Protein AF-A0A7V5L2R9-F1 (afdb_monomer_lite)

Sequence (110 aa):
IFLIGNLASGKTTLTAQIAKSKGVDGEVTSPTFSLQQCYDKDLYHYDLYRIQNHEFMELGLFEEFDKDGWHMVEWGSDELKKFLLDAGYNVFSVTITPFENQRKYEIEKN

Secondary structure (DSSP, 8-state):
-EEE--TTSSHHHHHHHHHHHTT--S-----TTTSEEEETTTEEEEE-TT--TTTTTTTTHHHHHTSSSEEEEES--HHHHHHHHHTT---EEEEEEEETTEEEEEEEE-

pLDDT: mean 89.94, std 8.71, range [64.62, 98.31]

Foldseek 3Di:
DEEADDVPLCLQVVLQVVLVVVPQPDDGDQVPPPQWDDGPQAEIEGECVPPDPVCCVVPCVVVVLPRHHHYRYYPDDPVVQVVCVVVPHFDKYWYWDDDPVDIDTDIDGD

Radius of gyration: 13.51 Å; chains: 1; bounding box: 33×32×33 Å

Structure (mmCIF, N/CA/C/O backbone):
data_AF-A0A7V5L2R9-F1
#
_entry.id   AF-A0A7V5L2R9-F1
#
loop_
_atom_site.group_PDB
_atom_site.id
_atom_site.type_symbol
_atom_site.label_atom_id
_atom_site.label_alt_id
_atom_site.label_comp_id
_atom_site.label_asym_id
_atom_site.label_entity_id
_atom_site.label_seq_id
_atom_site.pdbx_PDB_ins_code
_atom_site.Cartn_x
_atom_site.Cartn_y
_atom_site.Cartn_z
_atom_site.occupancy
_atom_site.B_iso_or_equiv
_atom_site.auth_seq_id
_atom_site.auth_comp_id
_atom_site.auth_asym_id
_atom_site.auth_atom_id
_atom_site.pdbx_PDB_model_num
ATOM 1 N N . ILE A 1 1 ? -1.794 0.340 -6.522 1.00 97.75 1 ILE A N 1
ATOM 2 C CA . ILE A 1 1 ? -2.055 1.559 -5.719 1.00 97.75 1 ILE A CA 1
ATOM 3 C C . ILE A 1 1 ? -0.903 1.748 -4.750 1.00 97.75 1 ILE A C 1
ATOM 5 O O . ILE A 1 1 ? -0.735 0.929 -3.857 1.00 97.75 1 ILE A O 1
ATOM 9 N N . PHE A 1 2 ? -0.110 2.797 -4.929 1.00 97.69 2 PHE A N 1
ATOM 10 C CA . PHE A 1 2 ? 0.999 3.143 -4.046 1.00 97.69 2 PHE A CA 1
ATOM 11 C C . PHE A 1 2 ? 0.494 4.023 -2.905 1.00 97.69 2 PHE A C 1
ATOM 13 O O . PHE A 1 2 ? -0.092 5.078 -3.140 1.00 97.69 2 PHE A O 1
ATOM 20 N N . LEU A 1 3 ? 0.714 3.587 -1.670 1.00 97.69 3 LEU A N 1
ATOM 21 C CA . LEU A 1 3 ? 0.384 4.328 -0.460 1.00 97.69 3 LEU A CA 1
ATOM 22 C C . LEU A 1 3 ? 1.620 5.098 0.000 1.00 97.69 3 LEU A C 1
ATOM 24 O O . LEU A 1 3 ? 2.597 4.513 0.472 1.00 97.69 3 LEU A O 1
ATOM 28 N N . ILE A 1 4 ? 1.568 6.420 -0.132 1.00 96.62 4 ILE A N 1
ATOM 29 C CA . ILE A 1 4 ? 2.684 7.322 0.142 1.00 96.62 4 ILE A CA 1
ATOM 30 C C . ILE A 1 4 ? 2.398 8.068 1.440 1.00 96.62 4 ILE A C 1
ATOM 32 O O . ILE A 1 4 ? 1.339 8.658 1.624 1.00 96.62 4 ILE A O 1
ATOM 36 N N . GLY A 1 5 ? 3.350 8.050 2.364 1.00 95.44 5 GLY A N 1
ATOM 37 C CA . GLY A 1 5 ? 3.234 8.775 3.622 1.00 95.44 5 GLY A CA 1
ATOM 38 C C . GLY A 1 5 ? 4.232 8.273 4.651 1.00 95.44 5 GLY A C 1
ATOM 39 O O . GLY A 1 5 ? 4.703 7.135 4.581 1.00 95.44 5 GLY A O 1
ATOM 40 N N . ASN A 1 6 ? 4.517 9.110 5.646 1.00 93.50 6 ASN A N 1
ATOM 41 C CA . ASN A 1 6 ? 5.482 8.808 6.705 1.00 93.50 6 ASN A CA 1
ATOM 42 C C . ASN A 1 6 ? 5.088 7.572 7.534 1.00 93.50 6 ASN A C 1
ATOM 44 O O . ASN A 1 6 ? 3.973 7.040 7.429 1.00 93.50 6 ASN A O 1
ATOM 48 N N . LEU A 1 7 ? 5.995 7.107 8.396 1.00 91.75 7 LEU A N 1
ATOM 49 C CA . LEU A 1 7 ? 5.657 6.114 9.417 1.00 91.75 7 LEU A CA 1
ATOM 50 C C . LEU A 1 7 ? 4.455 6.607 10.246 1.00 91.75 7 LEU A C 1
ATOM 52 O O . LEU A 1 7 ? 4.349 7.796 10.538 1.00 91.75 7 LEU A O 1
ATOM 56 N N . ALA A 1 8 ? 3.528 5.703 10.578 1.00 90.06 8 ALA A N 1
ATOM 57 C CA . ALA A 1 8 ? 2.282 6.017 11.292 1.00 90.06 8 ALA A CA 1
ATOM 58 C C . ALA A 1 8 ? 1.341 7.035 10.595 1.00 90.06 8 ALA A C 1
ATOM 60 O O . ALA A 1 8 ? 0.432 7.588 11.218 1.00 90.06 8 ALA A O 1
ATOM 61 N N . SER A 1 9 ? 1.496 7.257 9.283 1.00 94.31 9 SER A N 1
ATOM 62 C CA . SER A 1 9 ? 0.559 8.079 8.494 1.00 94.31 9 SER A CA 1
ATOM 63 C C . SER A 1 9 ? -0.842 7.472 8.384 1.00 94.31 9 SER A C 1
ATOM 65 O O . SER A 1 9 ? -1.805 8.225 8.265 1.00 94.31 9 SER A O 1
ATOM 67 N N . GLY A 1 10 ? -0.966 6.144 8.494 1.00 94.69 10 GLY A N 1
ATOM 68 C CA . GLY A 1 10 ? -2.238 5.421 8.374 1.00 94.69 10 GLY A CA 1
ATOM 69 C C . GLY A 1 10 ? -2.381 4.595 7.093 1.00 94.69 10 GLY A C 1
ATOM 70 O O . GLY A 1 10 ? -3.495 4.213 6.757 1.00 94.69 10 GLY A O 1
ATOM 71 N N . LYS A 1 11 ? -1.282 4.297 6.386 1.00 96.00 11 LYS A N 1
ATOM 72 C CA . LYS A 1 11 ? -1.273 3.455 5.174 1.00 96.00 11 LYS A CA 1
ATOM 73 C C . LYS A 1 11 ? -1.973 2.104 5.386 1.00 96.00 11 LYS A C 1
ATOM 75 O O . LYS A 1 11 ? -2.997 1.848 4.764 1.00 96.00 11 LYS A O 1
ATOM 80 N N . THR A 1 12 ? -1.510 1.311 6.351 1.00 94.69 12 THR A N 1
ATOM 81 C CA . THR A 1 12 ? -2.141 0.030 6.712 1.00 94.69 12 THR A CA 1
ATOM 82 C C . THR A 1 12 ? -3.591 0.201 7.167 1.00 94.69 12 THR A C 1
ATOM 84 O O . THR A 1 12 ? -4.449 -0.606 6.824 1.00 94.69 12 THR A O 1
ATOM 87 N N . THR A 1 13 ? -3.903 1.279 7.896 1.00 95.38 13 THR A N 1
ATOM 88 C CA . THR A 1 13 ? -5.279 1.584 8.317 1.00 95.38 13 THR A CA 1
ATOM 89 C C . THR A 1 13 ? -6.198 1.810 7.118 1.00 95.38 13 THR A C 1
ATOM 91 O O . THR A 1 13 ? -7.326 1.322 7.119 1.00 95.38 13 THR A O 1
ATOM 94 N N . LEU A 1 14 ? -5.725 2.511 6.084 1.00 96.25 14 LEU A N 1
ATOM 95 C CA . LEU A 1 14 ? -6.472 2.695 4.845 1.00 96.25 14 LEU A CA 1
ATOM 96 C C . LEU A 1 14 ? -6.691 1.355 4.132 1.00 96.25 14 LEU A C 1
ATOM 98 O O . LEU A 1 14 ? -7.825 1.057 3.761 1.00 96.25 14 LEU A O 1
ATOM 102 N N . THR A 1 15 ? -5.651 0.522 4.009 1.00 96.31 15 THR A N 1
ATOM 103 C CA . THR A 1 15 ? -5.775 -0.831 3.439 1.00 96.31 15 THR A CA 1
ATOM 104 C C . THR A 1 15 ? -6.816 -1.664 4.185 1.00 96.31 15 THR A C 1
ATOM 106 O O . THR A 1 15 ? -7.674 -2.275 3.554 1.00 96.31 15 THR A O 1
ATOM 109 N N . ALA A 1 16 ? -6.817 -1.624 5.520 1.00 95.38 16 ALA A N 1
ATOM 110 C CA . ALA A 1 16 ? -7.791 -2.336 6.345 1.00 95.38 16 ALA A CA 1
ATOM 111 C C . ALA A 1 16 ? -9.235 -1.872 6.098 1.00 95.38 16 ALA A C 1
ATOM 113 O O . ALA A 1 16 ? -10.143 -2.696 6.007 1.00 95.38 16 ALA A O 1
ATOM 114 N N . GLN A 1 17 ? -9.468 -0.562 5.951 1.00 95.44 17 GLN A N 1
ATOM 115 C CA . GLN A 1 17 ? -10.808 -0.052 5.638 1.00 95.44 17 GLN A CA 1
ATOM 116 C C . GLN A 1 17 ? -11.262 -0.427 4.221 1.00 95.44 17 GLN A C 1
ATOM 118 O O . GLN A 1 17 ? -12.442 -0.716 4.026 1.00 95.44 17 GLN A O 1
ATOM 123 N N . ILE A 1 18 ? -10.344 -0.473 3.250 1.00 94.69 18 ILE A N 1
ATOM 124 C CA . ILE A 1 18 ? -10.632 -0.948 1.886 1.00 94.69 18 ILE A CA 1
ATOM 125 C C . ILE A 1 18 ? -10.955 -2.448 1.891 1.00 94.69 18 ILE A C 1
ATOM 127 O O . ILE A 1 18 ? -11.922 -2.869 1.266 1.00 94.69 18 ILE A O 1
ATOM 131 N N . ALA A 1 19 ? -10.200 -3.261 2.630 1.00 94.69 19 ALA A N 1
ATOM 132 C CA . ALA A 1 19 ? -10.493 -4.685 2.782 1.00 94.69 19 ALA A CA 1
ATOM 133 C C . ALA A 1 19 ? -11.881 -4.911 3.386 1.00 94.69 19 ALA A C 1
ATOM 135 O O . ALA A 1 19 ? -12.692 -5.668 2.852 1.00 94.69 19 ALA A O 1
ATOM 136 N N . LYS A 1 20 ? -12.191 -4.180 4.461 1.00 93.94 20 LYS A N 1
ATOM 137 C CA . LYS A 1 20 ? -13.492 -4.249 5.121 1.00 93.94 20 LYS A CA 1
ATOM 138 C C . LYS A 1 20 ? -14.635 -3.849 4.186 1.00 93.94 20 LYS A C 1
ATOM 140 O O . LYS A 1 20 ? -15.675 -4.499 4.194 1.00 93.94 20 LYS A O 1
ATOM 145 N N . SER A 1 21 ? -14.465 -2.807 3.366 1.00 93.44 21 SER A N 1
ATOM 146 C CA . SER A 1 21 ? -15.503 -2.399 2.405 1.00 93.44 21 SER A CA 1
ATOM 147 C C . SER A 1 21 ? -15.715 -3.417 1.280 1.00 93.44 21 SER A C 1
ATOM 149 O O . SER A 1 21 ? -16.799 -3.457 0.700 1.00 93.44 21 SER A O 1
ATOM 151 N N . LYS A 1 22 ? -14.720 -4.273 1.015 1.00 91.69 22 LYS A N 1
ATOM 152 C CA . LYS A 1 22 ? -14.798 -5.416 0.092 1.00 91.69 22 LYS A CA 1
ATOM 153 C C . LYS A 1 22 ? -15.336 -6.701 0.744 1.00 91.69 22 LYS A C 1
ATOM 155 O O . LYS A 1 22 ? -15.491 -7.693 0.045 1.00 91.69 22 LYS A O 1
ATOM 160 N N . GLY A 1 23 ? -15.670 -6.681 2.039 1.00 92.06 23 GLY A N 1
ATOM 161 C CA . GLY A 1 23 ? -16.249 -7.829 2.749 1.00 92.06 23 GLY A CA 1
ATOM 162 C C . GLY A 1 23 ? -15.230 -8.799 3.354 1.00 92.06 23 GLY A C 1
ATOM 163 O O . GLY A 1 23 ? -15.583 -9.932 3.660 1.00 92.06 23 GLY A O 1
ATOM 164 N N . VAL A 1 24 ? -13.974 -8.380 3.536 1.00 91.69 24 VAL A N 1
ATOM 165 C CA . VAL A 1 24 ? -12.975 -9.179 4.259 1.00 91.69 24 VAL A CA 1
ATOM 166 C C . VAL A 1 24 ? -13.310 -9.184 5.757 1.00 91.69 24 VAL A C 1
ATOM 168 O O . VAL A 1 24 ? -13.242 -8.143 6.410 1.00 91.69 24 VAL A O 1
ATOM 171 N N . ASP A 1 25 ? -13.625 -10.361 6.307 1.00 80.56 25 ASP A N 1
ATOM 172 C CA . ASP A 1 25 ? -14.031 -10.554 7.715 1.00 80.56 25 ASP A CA 1
ATOM 173 C C . ASP A 1 25 ? -12.850 -10.753 8.700 1.00 80.56 25 ASP A C 1
ATOM 175 O O . ASP A 1 25 ? -13.049 -11.037 9.882 1.00 80.56 25 ASP A O 1
ATOM 179 N N . GLY A 1 26 ? -11.607 -10.601 8.231 1.00 82.25 26 GLY A N 1
ATOM 180 C CA . GLY A 1 26 ? -10.379 -10.812 9.007 1.00 82.25 26 GLY A CA 1
ATOM 181 C C . GLY A 1 26 ? -9.645 -9.532 9.416 1.00 82.25 26 GLY A C 1
ATOM 182 O O . GLY A 1 26 ? -9.904 -8.439 8.912 1.00 82.25 26 GLY A O 1
ATOM 183 N N . GLU A 1 27 ? -8.681 -9.680 10.328 1.00 87.00 27 GLU A N 1
ATOM 184 C CA . GLU A 1 27 ? -7.772 -8.592 10.689 1.00 87.00 27 GLU A CA 1
ATOM 185 C C . GLU A 1 27 ? -6.774 -8.325 9.554 1.00 87.00 27 GLU A C 1
ATOM 187 O O . GLU A 1 27 ? -6.105 -9.234 9.061 1.00 87.00 27 GLU A O 1
ATOM 192 N N . VAL A 1 28 ? -6.658 -7.057 9.164 1.00 89.25 28 VAL A N 1
ATOM 193 C CA . VAL A 1 28 ? -5.672 -6.581 8.191 1.00 89.25 28 VAL A CA 1
ATOM 194 C C . VAL A 1 28 ? -4.543 -5.904 8.947 1.00 89.25 28 VAL A C 1
ATOM 196 O O . VAL A 1 28 ? -4.743 -4.877 9.598 1.00 89.25 28 VAL A O 1
ATOM 199 N N . THR A 1 29 ? -3.354 -6.485 8.853 1.00 88.62 29 THR A N 1
ATOM 200 C CA . THR A 1 29 ? -2.136 -6.004 9.514 1.00 88.62 29 THR A CA 1
ATOM 201 C C . THR A 1 29 ? -1.027 -5.845 8.484 1.00 88.62 29 THR A C 1
ATOM 203 O O . THR A 1 29 ? -1.044 -6.500 7.449 1.00 88.62 29 THR A O 1
ATOM 206 N N . SER A 1 30 ? -0.053 -4.963 8.732 1.00 82.06 30 SER A N 1
ATOM 207 C CA . SER A 1 30 ? 1.050 -4.798 7.777 1.00 82.06 30 SER A CA 1
ATOM 208 C C . SER A 1 30 ? 1.811 -6.126 7.624 1.00 82.06 30 SER A C 1
ATOM 210 O O . SER A 1 30 ? 2.241 -6.698 8.634 1.00 82.06 30 SER A O 1
ATOM 212 N N . PRO A 1 31 ? 2.052 -6.599 6.387 1.00 80.50 31 PRO A N 1
ATOM 213 C CA . PRO A 1 31 ? 2.838 -7.797 6.115 1.00 80.50 31 PRO A CA 1
ATOM 214 C C . PRO A 1 31 ? 4.349 -7.544 6.265 1.00 80.50 31 PRO A C 1
ATOM 216 O O . PRO A 1 31 ? 5.148 -8.026 5.466 1.00 80.50 31 PRO A O 1
ATOM 219 N N . THR A 1 32 ? 4.778 -6.822 7.307 1.00 71.94 32 THR A N 1
ATOM 220 C CA . THR A 1 32 ? 6.172 -6.371 7.497 1.00 71.94 32 THR A CA 1
ATOM 221 C C . THR A 1 32 ? 7.202 -7.515 7.459 1.00 71.94 32 THR A C 1
ATOM 223 O O . THR A 1 32 ? 8.385 -7.288 7.199 1.00 71.94 32 THR A O 1
ATOM 226 N N . PHE A 1 33 ? 6.779 -8.747 7.762 1.00 71.69 33 PHE A N 1
ATOM 227 C CA . PHE A 1 33 ? 7.629 -9.942 7.769 1.00 71.69 33 PHE A CA 1
ATOM 228 C C . PHE A 1 33 ? 7.383 -10.900 6.599 1.00 71.69 33 PHE A C 1
ATOM 230 O O . PHE A 1 33 ? 8.239 -11.740 6.343 1.00 71.69 33 PHE A O 1
ATOM 237 N N . SER A 1 34 ? 6.245 -10.800 5.906 1.00 70.25 34 SER A N 1
ATOM 238 C CA . SER A 1 34 ? 5.857 -11.734 4.841 1.00 70.25 34 SER A CA 1
ATOM 239 C C . SER A 1 34 ? 5.934 -11.137 3.438 1.00 70.25 34 SER A C 1
ATOM 241 O O . SER A 1 34 ? 5.569 -11.838 2.501 1.00 70.25 34 SER A O 1
ATOM 243 N N . LEU A 1 35 ? 6.413 -9.888 3.287 1.00 79.69 35 LEU A N 1
ATOM 244 C CA . LEU A 1 35 ? 6.441 -9.076 2.053 1.00 79.69 35 LEU A CA 1
ATOM 245 C C . LEU A 1 35 ? 5.043 -8.713 1.533 1.00 79.69 35 LEU A C 1
ATOM 247 O O . LEU A 1 35 ? 4.768 -7.555 1.223 1.00 79.69 35 LEU A O 1
ATOM 251 N N . GLN A 1 36 ? 4.168 -9.712 1.477 1.00 89.06 36 GLN A N 1
ATOM 252 C CA . GLN A 1 36 ? 2.806 -9.668 0.993 1.00 89.06 36 GLN A CA 1
ATOM 253 C C . GLN A 1 36 ? 1.854 -10.352 1.986 1.00 89.06 36 GLN A C 1
ATOM 255 O O . GLN A 1 36 ? 2.202 -11.327 2.659 1.00 89.06 36 GLN A O 1
ATOM 260 N N . GLN A 1 37 ? 0.619 -9.862 2.038 1.00 90.81 37 GLN A N 1
ATOM 261 C CA . GLN A 1 37 ? -0.557 -10.615 2.464 1.00 90.81 37 GLN A CA 1
ATOM 262 C C . GLN A 1 37 ? -1.632 -10.529 1.379 1.00 90.81 37 GLN A C 1
ATOM 264 O O . GLN A 1 37 ? -1.788 -9.502 0.722 1.00 90.81 37 GLN A O 1
ATOM 269 N N . CYS A 1 38 ? -2.370 -11.620 1.187 1.00 91.31 38 CYS A N 1
ATOM 270 C CA . CYS A 1 38 ? -3.569 -11.644 0.356 1.00 91.31 38 CYS A CA 1
ATOM 271 C C . CYS A 1 38 ? -4.782 -11.693 1.279 1.00 91.31 38 CYS A C 1
ATOM 273 O O . CYS A 1 38 ? -4.849 -12.543 2.170 1.00 91.31 38 CYS A O 1
ATOM 275 N N . TYR A 1 39 ? -5.728 -10.792 1.060 1.00 90.94 39 TYR A N 1
ATOM 276 C CA . TYR A 1 39 ? -6.992 -10.743 1.772 1.00 90.94 39 TYR A CA 1
ATOM 277 C C . TYR A 1 39 ? -8.107 -11.118 0.805 1.00 90.94 39 TYR A C 1
ATOM 279 O O . TYR A 1 39 ? -8.351 -10.411 -0.171 1.00 90.94 39 TYR A O 1
ATOM 287 N N . ASP A 1 40 ? -8.769 -12.240 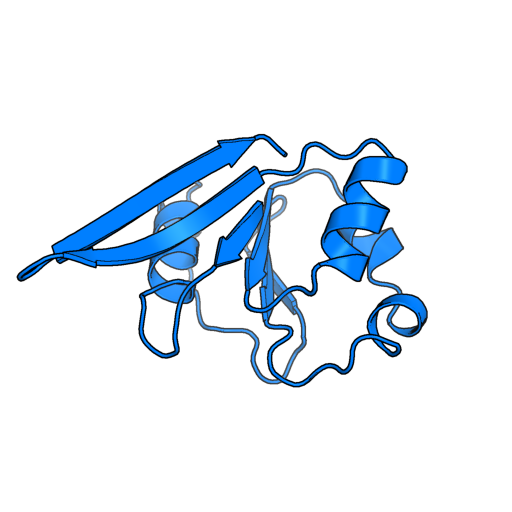1.088 1.00 86.75 40 ASP A N 1
ATOM 288 C CA . ASP A 1 40 ? -9.726 -12.862 0.168 1.00 86.75 40 ASP A CA 1
ATOM 289 C C . ASP A 1 40 ? -9.086 -13.108 -1.221 1.00 86.75 40 ASP A C 1
ATOM 291 O O . ASP A 1 40 ? -7.925 -13.522 -1.290 1.00 86.75 40 ASP A O 1
ATOM 295 N N . LYS A 1 41 ? -9.825 -12.904 -2.318 1.00 85.00 41 LYS A N 1
ATOM 296 C CA . LYS A 1 41 ? -9.409 -13.266 -3.682 1.00 85.00 41 LYS A CA 1
ATOM 297 C C . LYS A 1 41 ? -8.818 -12.133 -4.521 1.00 85.00 41 LYS A C 1
ATOM 299 O O . LYS A 1 41 ? -8.215 -12.434 -5.541 1.00 85.00 41 LYS A O 1
ATOM 304 N N . ASP A 1 42 ? -9.037 -10.868 -4.156 1.00 91.94 42 ASP A N 1
ATOM 305 C CA . ASP A 1 42 ? -8.762 -9.722 -5.039 1.00 91.94 42 ASP A CA 1
ATOM 306 C C . ASP A 1 42 ? -8.161 -8.500 -4.320 1.00 91.94 42 ASP A C 1
ATOM 308 O O . ASP A 1 42 ? -8.242 -7.378 -4.831 1.00 91.94 42 ASP A O 1
ATOM 312 N N . LEU A 1 43 ? -7.572 -8.683 -3.134 1.00 95.44 43 LEU A N 1
ATOM 313 C CA . LEU A 1 43 ? -6.858 -7.626 -2.421 1.00 95.44 43 LEU A CA 1
ATOM 314 C C . LEU A 1 43 ? -5.493 -8.119 -1.941 1.00 95.44 43 LEU A C 1
ATOM 316 O O . LEU A 1 43 ? -5.379 -8.929 -1.024 1.00 95.44 43 LEU A O 1
ATOM 320 N N . TYR A 1 44 ? -4.449 -7.554 -2.528 1.00 95.12 44 TYR A N 1
ATOM 321 C CA . TYR A 1 44 ? -3.062 -7.867 -2.232 1.00 95.12 44 TYR A CA 1
ATOM 322 C C . TYR A 1 44 ? -2.429 -6.677 -1.531 1.00 95.12 44 TYR A C 1
ATOM 324 O O . TYR A 1 44 ? -2.478 -5.554 -2.028 1.00 95.12 44 TYR A O 1
ATOM 332 N N . HIS A 1 45 ? -1.838 -6.899 -0.368 1.00 95.19 45 HIS A N 1
ATOM 333 C CA . HIS A 1 45 ? -1.170 -5.868 0.412 1.00 95.19 45 HIS A CA 1
ATOM 334 C C . HIS A 1 45 ? 0.313 -6.176 0.481 1.00 95.19 45 HIS A C 1
ATOM 336 O O . HIS A 1 45 ? 0.689 -7.268 0.888 1.00 95.19 45 HIS A O 1
ATOM 342 N N . TYR A 1 46 ? 1.135 -5.209 0.094 1.00 93.69 46 TYR A N 1
ATOM 343 C CA . TYR A 1 46 ? 2.587 -5.287 0.102 1.00 93.69 46 TYR A CA 1
ATOM 344 C C . TYR A 1 46 ? 3.138 -4.234 1.055 1.00 93.69 46 TYR A C 1
ATOM 346 O O . TYR A 1 46 ? 2.711 -3.077 1.012 1.00 93.69 46 TYR A O 1
ATOM 354 N N . ASP A 1 47 ? 4.108 -4.618 1.878 1.00 91.50 47 ASP A N 1
ATOM 355 C CA . ASP A 1 47 ? 4.903 -3.681 2.669 1.00 91.50 47 ASP A CA 1
ATOM 356 C C . ASP A 1 47 ? 6.375 -3.860 2.309 1.00 91.50 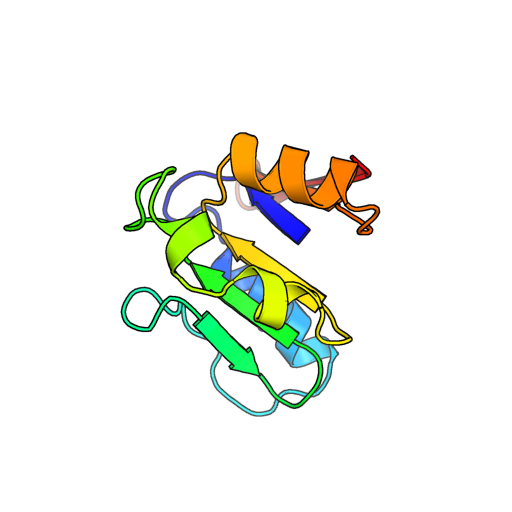47 ASP A C 1
ATOM 358 O O . ASP A 1 47 ? 7.034 -4.816 2.723 1.00 91.50 47 ASP A O 1
ATOM 362 N N . LEU A 1 48 ? 6.872 -2.936 1.487 1.00 89.88 48 LEU A N 1
ATOM 363 C CA . LEU A 1 48 ? 8.212 -2.999 0.914 1.00 89.88 48 LEU A CA 1
ATOM 364 C C . LEU A 1 48 ? 9.244 -2.224 1.743 1.00 89.88 48 LEU A C 1
ATOM 366 O O . LEU A 1 48 ? 10.367 -2.038 1.290 1.00 89.88 48 LEU A O 1
ATOM 370 N N . TYR A 1 49 ? 8.914 -1.811 2.976 1.00 85.19 49 TYR A N 1
ATOM 371 C CA . TYR A 1 49 ? 9.786 -0.978 3.818 1.00 85.19 49 TYR A CA 1
ATOM 372 C C . TYR A 1 49 ? 11.197 -1.553 4.027 1.00 85.19 49 TYR A C 1
ATOM 374 O O . TYR A 1 49 ? 12.149 -0.810 4.261 1.00 85.19 49 TYR A O 1
ATOM 382 N N . ARG A 1 50 ? 11.332 -2.884 3.989 1.00 81.44 50 ARG A N 1
ATOM 383 C CA . ARG A 1 50 ? 12.597 -3.598 4.223 1.00 81.44 50 ARG A CA 1
ATOM 384 C C . ARG A 1 50 ? 13.304 -4.054 2.952 1.00 81.44 50 ARG A C 1
ATOM 386 O O . ARG A 1 50 ? 14.424 -4.543 3.056 1.00 81.44 50 ARG A O 1
ATOM 393 N N . ILE A 1 51 ? 12.658 -3.932 1.798 1.00 78.69 51 ILE A N 1
ATOM 394 C CA . ILE A 1 51 ? 13.177 -4.441 0.531 1.00 78.69 51 ILE A CA 1
ATOM 395 C C . ILE A 1 51 ? 13.999 -3.357 -0.143 1.00 78.69 51 ILE A C 1
ATOM 397 O O . ILE A 1 51 ? 13.579 -2.204 -0.226 1.00 78.69 51 ILE A O 1
ATOM 401 N N . GLN A 1 52 ? 15.179 -3.724 -0.634 1.00 70.06 52 GLN A N 1
ATOM 402 C CA . GLN A 1 52 ? 15.983 -2.802 -1.427 1.00 70.06 52 GLN A CA 1
ATOM 403 C C . GLN A 1 52 ? 15.499 -2.769 -2.880 1.00 70.06 52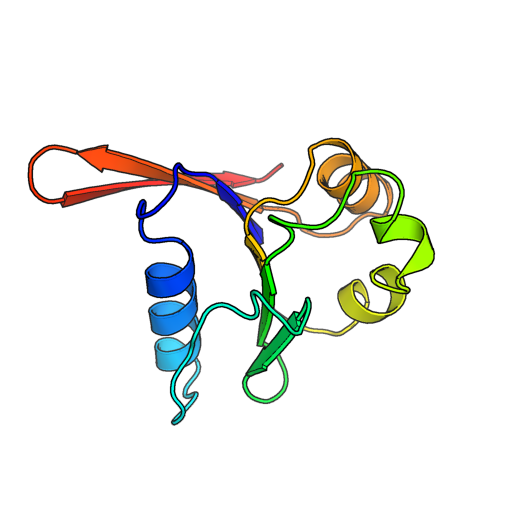 GLN A C 1
ATOM 405 O O . GLN A 1 52 ? 15.049 -3.776 -3.420 1.00 70.06 52 GLN A O 1
ATOM 410 N N . ASN A 1 53 ? 15.659 -1.626 -3.555 1.00 65.38 53 ASN A N 1
ATOM 411 C CA . ASN A 1 53 ? 15.156 -1.404 -4.918 1.00 65.38 53 ASN A CA 1
ATOM 412 C C . ASN A 1 53 ? 15.598 -2.458 -5.954 1.00 65.38 53 ASN A C 1
ATOM 414 O O . ASN A 1 53 ? 14.934 -2.616 -6.962 1.00 65.38 53 ASN A O 1
ATOM 418 N N . HIS A 1 54 ? 16.695 -3.186 -5.764 1.00 66.50 54 HIS A N 1
ATOM 419 C CA . HIS A 1 54 ? 17.087 -4.255 -6.694 1.00 66.50 54 HIS A CA 1
ATOM 420 C C . HIS A 1 54 ? 16.412 -5.611 -6.427 1.00 66.50 54 HIS A C 1
ATOM 422 O O . HIS A 1 54 ? 16.307 -6.426 -7.336 1.00 66.50 54 HIS A O 1
ATOM 428 N N . GLU A 1 55 ? 15.916 -5.854 -5.211 1.00 67.75 55 GLU A N 1
ATOM 429 C CA . GLU A 1 55 ? 15.404 -7.170 -4.806 1.00 67.75 55 GLU A CA 1
ATOM 430 C C . GLU A 1 55 ? 13.991 -7.416 -5.348 1.00 67.75 55 GLU A C 1
ATOM 432 O O . GLU A 1 55 ? 13.619 -8.557 -5.597 1.00 67.75 55 GLU A O 1
ATOM 437 N N . PHE A 1 56 ? 13.194 -6.369 -5.601 1.00 67.69 56 PHE A N 1
ATOM 438 C CA . PHE A 1 56 ? 11.803 -6.555 -6.035 1.00 67.69 56 PHE A CA 1
ATOM 439 C C . PHE A 1 56 ? 11.677 -7.257 -7.397 1.00 67.69 56 PHE A C 1
ATOM 441 O O . PHE A 1 56 ? 10.710 -7.984 -7.616 1.00 67.69 56 PHE A O 1
ATOM 448 N N . MET A 1 57 ? 12.655 -7.072 -8.291 1.00 64.94 57 MET A N 1
ATOM 449 C CA . MET A 1 57 ? 12.697 -7.752 -9.591 1.00 64.94 57 MET A CA 1
ATOM 450 C C . MET A 1 57 ? 12.996 -9.249 -9.443 1.00 64.94 57 MET A C 1
ATOM 452 O O . MET A 1 57 ? 12.559 -10.047 -10.266 1.00 64.94 57 MET A O 1
ATOM 456 N N . GLU A 1 58 ? 13.716 -9.637 -8.389 1.00 64.62 58 GLU A N 1
ATOM 457 C CA . GLU A 1 58 ? 14.123 -11.023 -8.129 1.00 64.62 58 GLU A CA 1
ATOM 458 C C . GLU A 1 58 ? 13.071 -11.804 -7.325 1.00 64.62 58 GLU A C 1
ATOM 460 O O . GLU A 1 58 ? 13.033 -13.031 -7.374 1.00 64.62 58 GLU A O 1
ATOM 465 N N . LEU A 1 59 ? 12.179 -11.105 -6.616 1.00 70.88 59 LEU A N 1
ATOM 466 C CA . LEU A 1 59 ? 11.186 -11.695 -5.710 1.00 70.88 59 LEU A CA 1
ATOM 467 C C . LEU A 1 59 ? 9.937 -12.270 -6.402 1.00 70.88 59 LEU A C 1
ATOM 469 O O . LEU A 1 59 ? 9.000 -12.670 -5.716 1.00 70.88 59 LEU A O 1
ATOM 473 N N . GLY A 1 60 ? 9.880 -12.293 -7.737 1.00 74.75 60 GLY A N 1
ATOM 474 C CA . GLY A 1 60 ? 8.701 -12.782 -8.468 1.00 74.75 60 GLY A CA 1
ATOM 475 C C . GLY A 1 60 ? 7.457 -11.897 -8.308 1.00 74.75 60 GLY A C 1
ATOM 476 O O . GLY A 1 60 ? 6.355 -12.308 -8.652 1.00 74.75 60 GLY A O 1
ATOM 477 N N . LEU A 1 61 ? 7.615 -10.658 -7.822 1.00 80.06 61 LEU A N 1
ATOM 478 C CA . LEU A 1 61 ? 6.502 -9.728 -7.591 1.00 80.06 61 LEU A CA 1
ATOM 479 C C . LEU A 1 61 ? 5.707 -9.409 -8.862 1.00 80.06 61 LEU A C 1
ATOM 481 O O . LEU A 1 61 ? 4.540 -9.045 -8.773 1.00 80.06 61 LEU A O 1
ATOM 485 N N . PHE A 1 62 ? 6.319 -9.551 -10.037 1.00 81.88 62 PHE A N 1
ATOM 486 C CA . PHE A 1 62 ? 5.635 -9.352 -11.311 1.00 81.88 62 PHE A CA 1
ATOM 487 C C . PHE A 1 62 ? 4.463 -10.324 -11.500 1.00 81.88 62 PHE A C 1
ATOM 489 O O . PHE A 1 62 ? 3.355 -9.891 -11.793 1.00 81.88 62 PHE A O 1
ATOM 496 N N . GLU A 1 63 ? 4.682 -11.613 -11.229 1.00 86.62 63 GLU A N 1
ATOM 497 C CA . GLU A 1 63 ? 3.636 -12.642 -11.311 1.00 86.62 63 GLU A CA 1
ATOM 498 C C . GLU A 1 63 ? 2.510 -12.379 -10.302 1.00 86.62 63 GLU A C 1
ATOM 500 O O . GLU A 1 63 ? 1.351 -12.724 -10.533 1.00 86.62 63 GLU A O 1
ATOM 505 N N . GLU A 1 64 ? 2.838 -11.738 -9.178 1.00 89.44 64 GLU A N 1
ATOM 506 C CA . GLU A 1 64 ? 1.846 -11.307 -8.201 1.00 89.44 64 GLU A CA 1
ATOM 507 C C . GLU A 1 64 ? 1.028 -10.115 -8.708 1.00 89.44 64 GLU A C 1
ATOM 509 O O . GLU A 1 64 ? -0.187 -10.137 -8.550 1.00 89.44 64 GLU A O 1
ATOM 514 N N . PHE A 1 65 ? 1.646 -9.106 -9.336 1.00 91.88 65 PHE A N 1
ATOM 515 C CA . PHE A 1 65 ? 0.937 -7.947 -9.907 1.00 91.88 65 PHE A CA 1
ATOM 516 C C . PHE A 1 65 ? 0.069 -8.283 -11.129 1.00 91.88 65 PHE A C 1
ATOM 518 O O . PHE A 1 65 ? -0.835 -7.513 -11.447 1.00 91.88 65 PHE A O 1
ATOM 525 N N . ASP A 1 66 ? 0.311 -9.420 -11.783 1.00 92.06 66 ASP A N 1
ATOM 526 C CA . ASP A 1 66 ? -0.539 -9.949 -12.857 1.00 92.06 66 ASP A CA 1
ATOM 527 C C . ASP A 1 66 ? -1.870 -10.526 -12.361 1.00 92.06 66 ASP A C 1
ATOM 529 O O . ASP A 1 66 ? -2.778 -10.774 -13.158 1.00 92.06 66 ASP A O 1
ATOM 533 N N . LYS A 1 67 ? -2.015 -10.761 -11.053 1.00 93.69 67 LYS A N 1
ATOM 534 C CA . LYS A 1 67 ? -3.272 -11.261 -10.498 1.00 93.69 67 LYS A CA 1
ATOM 535 C C . LYS A 1 67 ? -4.346 -10.181 -10.570 1.00 93.69 67 LYS A C 1
ATOM 537 O O . LYS A 1 67 ? -4.113 -9.017 -10.266 1.00 93.69 67 LYS A O 1
ATOM 542 N N . ASP A 1 68 ? -5.563 -10.581 -10.921 1.00 94.25 68 ASP A N 1
ATOM 543 C CA . ASP A 1 68 ? -6.691 -9.656 -10.952 1.00 94.25 68 ASP A CA 1
ATOM 544 C C . ASP A 1 68 ? -7.035 -9.174 -9.537 1.00 94.25 68 ASP A C 1
ATOM 546 O O . ASP A 1 68 ? -7.424 -9.957 -8.668 1.00 94.25 68 ASP A O 1
ATOM 550 N N . GLY A 1 69 ? -6.953 -7.864 -9.306 1.00 94.81 69 GLY A N 1
ATOM 551 C CA . GLY A 1 69 ? -7.358 -7.294 -8.031 1.00 94.81 69 GLY A CA 1
ATOM 552 C C . GLY A 1 69 ? -6.756 -5.935 -7.716 1.00 94.81 69 GLY A C 1
ATOM 553 O O . GLY A 1 69 ? -6.230 -5.209 -8.559 1.00 94.81 69 GLY A O 1
ATOM 554 N N . TRP A 1 70 ? -6.895 -5.561 -6.450 1.00 96.00 70 TRP A N 1
ATOM 555 C CA . TRP A 1 70 ? -6.361 -4.337 -5.883 1.00 96.00 70 TRP A CA 1
ATOM 556 C C . TRP A 1 70 ? -5.020 -4.639 -5.227 1.00 96.00 70 TRP A C 1
ATOM 558 O O . TRP A 1 70 ? -4.959 -5.334 -4.218 1.00 96.00 70 TRP A O 1
ATOM 568 N N . HIS A 1 71 ? -3.949 -4.066 -5.769 1.00 96.44 71 HIS A N 1
ATOM 569 C CA . HIS A 1 71 ? -2.613 -4.161 -5.184 1.00 96.44 71 HIS A CA 1
ATOM 570 C C . HIS A 1 71 ? -2.328 -2.897 -4.373 1.00 96.44 71 HIS A C 1
ATOM 572 O O . HIS A 1 71 ? -2.148 -1.814 -4.936 1.00 96.44 71 HIS A O 1
ATOM 578 N N . MET A 1 72 ? -2.314 -3.019 -3.052 1.00 96.94 72 MET A N 1
ATOM 579 C CA . MET A 1 72 ? -2.023 -1.960 -2.089 1.00 96.94 72 MET A CA 1
ATOM 580 C C . MET A 1 7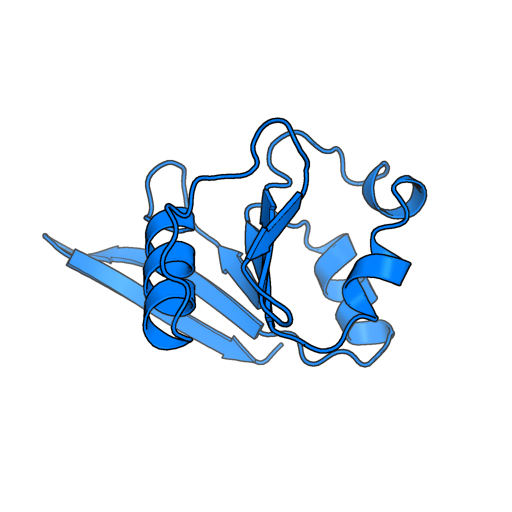2 ? -0.545 -2.034 -1.713 1.00 96.94 72 MET A C 1
ATOM 582 O O . MET A 1 72 ? -0.133 -2.946 -1.006 1.00 96.94 72 MET A O 1
ATOM 586 N N . VAL A 1 73 ? 0.263 -1.095 -2.196 1.00 95.44 73 VAL A N 1
ATOM 587 C CA . VAL A 1 73 ? 1.723 -1.119 -2.050 1.00 95.44 73 VAL A CA 1
ATOM 588 C C . VAL A 1 73 ? 2.154 -0.021 -1.090 1.00 95.44 73 VAL A C 1
ATOM 590 O O . VAL A 1 73 ? 2.095 1.162 -1.423 1.00 95.44 73 VAL A O 1
ATOM 593 N N . GLU A 1 74 ? 2.597 -0.396 0.104 1.00 94.88 74 GLU A N 1
ATOM 594 C CA . GLU A 1 74 ? 3.276 0.507 1.029 1.00 94.88 74 GLU A CA 1
ATOM 595 C C . GLU A 1 74 ? 4.776 0.540 0.734 1.00 94.88 74 GLU A C 1
ATOM 597 O O . GLU A 1 74 ? 5.385 -0.496 0.466 1.00 94.88 74 GLU A O 1
ATOM 602 N N . TRP A 1 75 ? 5.375 1.733 0.819 1.00 91.69 75 TRP A N 1
ATOM 603 C CA . TRP A 1 75 ? 6.825 1.933 0.669 1.00 91.69 75 TRP A CA 1
ATOM 604 C C . TRP A 1 75 ? 7.409 1.437 -0.664 1.00 91.69 75 TRP A C 1
ATOM 606 O O . TRP A 1 75 ? 8.591 1.121 -0.745 1.00 91.69 75 TRP A O 1
ATOM 616 N N . GLY A 1 76 ? 6.593 1.383 -1.719 1.00 90.69 76 GLY A N 1
ATOM 617 C CA . GLY A 1 76 ? 7.071 1.038 -3.054 1.00 90.69 76 GLY A CA 1
ATOM 618 C C . GLY A 1 76 ? 7.957 2.129 -3.651 1.00 90.69 76 GLY A C 1
ATOM 619 O O . GLY A 1 76 ? 7.680 3.319 -3.487 1.00 90.69 76 GLY A O 1
ATOM 620 N N . SER A 1 77 ? 9.012 1.710 -4.348 1.00 90.62 77 SER A N 1
ATOM 621 C CA . SER A 1 77 ? 9.969 2.613 -4.983 1.00 90.62 77 SER A CA 1
ATOM 622 C C . SER A 1 77 ? 9.407 3.269 -6.247 1.00 90.62 77 SER A C 1
ATOM 624 O O . SER A 1 77 ? 8.456 2.776 -6.867 1.00 90.62 77 SER A O 1
ATOM 626 N N . ASP A 1 78 ? 10.012 4.385 -6.654 1.00 90.94 78 ASP A N 1
ATOM 627 C CA . ASP A 1 78 ? 9.656 5.047 -7.910 1.00 90.94 78 ASP A CA 1
ATOM 628 C C . ASP A 1 78 ? 10.038 4.192 -9.125 1.00 90.94 78 ASP A C 1
ATOM 630 O O . ASP A 1 78 ? 9.327 4.213 -10.128 1.00 90.94 78 ASP A O 1
ATOM 634 N N . GLU A 1 79 ? 11.094 3.378 -9.028 1.00 89.88 79 GLU A N 1
ATOM 635 C CA . GLU A 1 79 ? 11.479 2.432 -10.076 1.00 89.88 79 GLU A CA 1
ATOM 636 C C . GLU A 1 79 ? 10.414 1.354 -10.289 1.00 89.88 79 GLU A C 1
ATOM 638 O O . GLU A 1 79 ? 10.037 1.101 -11.432 1.00 89.88 79 GLU A O 1
ATOM 643 N N . LEU A 1 80 ? 9.883 0.762 -9.211 1.00 90.12 80 LEU A N 1
ATOM 644 C CA . LEU A 1 80 ? 8.800 -0.220 -9.302 1.00 90.12 80 LEU A CA 1
ATOM 645 C C . LEU A 1 80 ? 7.542 0.418 -9.897 1.00 90.12 80 LEU A C 1
ATOM 647 O O . LEU A 1 80 ? 6.909 -0.146 -10.787 1.00 90.12 80 LEU A O 1
ATOM 651 N N . LYS A 1 81 ? 7.186 1.618 -9.431 1.00 93.06 81 LYS A N 1
ATOM 652 C CA . LYS A 1 81 ? 6.029 2.362 -9.942 1.00 93.06 81 LYS A CA 1
ATOM 653 C C . LYS A 1 81 ? 6.153 2.636 -11.436 1.00 93.06 81 LYS A C 1
ATOM 655 O O . LYS A 1 81 ? 5.212 2.376 -12.181 1.00 93.06 81 LYS A O 1
ATOM 660 N N . LYS A 1 82 ? 7.318 3.125 -11.870 1.00 92.88 82 LYS A N 1
ATOM 661 C CA . LYS A 1 82 ? 7.613 3.385 -13.279 1.00 92.88 82 LYS A CA 1
ATOM 662 C C . LYS A 1 82 ? 7.551 2.100 -14.100 1.00 92.88 82 LYS A C 1
ATOM 664 O O . LYS A 1 82 ? 6.927 2.089 -15.150 1.00 92.88 82 LYS A O 1
ATOM 669 N N . PHE A 1 83 ? 8.142 1.019 -13.605 1.00 91.00 83 PHE A N 1
ATOM 670 C CA . PHE A 1 83 ? 8.099 -0.276 -14.271 1.00 91.00 83 PHE A CA 1
ATOM 671 C C . PHE A 1 83 ? 6.659 -0.772 -14.487 1.00 91.00 83 PHE A C 1
ATOM 673 O O . PHE A 1 83 ? 6.321 -1.186 -15.592 1.00 91.00 83 PHE A O 1
ATOM 680 N N . LEU A 1 84 ? 5.786 -0.664 -13.478 1.00 93.19 84 LEU A N 1
ATOM 681 C CA . LEU A 1 84 ? 4.371 -1.034 -13.613 1.00 93.19 84 LEU A CA 1
ATOM 682 C C . LEU A 1 84 ? 3.613 -0.116 -14.594 1.00 93.19 84 LEU A C 1
ATOM 684 O O . LEU A 1 84 ? 2.754 -0.578 -15.340 1.00 93.19 84 LEU A O 1
ATOM 688 N N . LEU A 1 85 ? 3.933 1.178 -14.637 1.00 95.06 85 LEU A N 1
ATOM 689 C CA . LEU A 1 85 ? 3.370 2.084 -15.644 1.00 95.06 85 LEU A CA 1
ATOM 690 C C . LEU A 1 85 ? 3.804 1.699 -17.062 1.00 95.06 85 LEU A C 1
ATOM 692 O O . LEU A 1 85 ? 2.961 1.570 -17.947 1.00 95.06 85 LEU A O 1
ATOM 696 N N . ASP A 1 86 ? 5.102 1.465 -17.258 1.00 94.38 86 ASP A N 1
ATOM 697 C CA . ASP A 1 86 ? 5.684 1.081 -18.547 1.00 94.38 86 ASP A CA 1
ATOM 698 C C . ASP A 1 86 ? 5.132 -0.276 -19.034 1.00 94.38 86 ASP A C 1
ATOM 700 O O . ASP A 1 86 ? 4.965 -0.485 -20.236 1.00 94.38 86 ASP A O 1
ATOM 704 N N . ALA A 1 87 ? 4.790 -1.180 -18.108 1.00 92.62 87 ALA A N 1
ATOM 705 C CA . ALA A 1 87 ? 4.139 -2.461 -18.391 1.00 92.62 87 ALA A CA 1
ATOM 706 C C . ALA A 1 87 ? 2.620 -2.356 -18.662 1.00 92.62 87 ALA A C 1
ATOM 708 O O . ALA A 1 87 ? 2.000 -3.342 -19.054 1.00 92.62 87 ALA A O 1
ATOM 709 N N . GLY A 1 88 ? 2.014 -1.173 -18.505 1.00 94.75 88 GLY A N 1
ATOM 710 C CA . GLY A 1 88 ? 0.612 -0.915 -18.853 1.00 94.75 88 GLY A CA 1
ATOM 711 C C . GLY A 1 88 ? -0.405 -1.166 -17.735 1.00 94.75 88 GLY A C 1
ATOM 712 O O . GLY A 1 88 ? -1.608 -1.189 -18.008 1.00 94.75 88 GLY A O 1
ATOM 713 N N . TYR A 1 89 ? 0.032 -1.329 -16.482 1.00 95.56 89 TYR A N 1
ATOM 714 C CA . TYR A 1 89 ? -0.887 -1.469 -15.350 1.00 95.56 89 TYR A CA 1
ATOM 715 C C . TYR A 1 89 ? -1.568 -0.137 -15.003 1.00 95.56 89 TYR A C 1
ATOM 717 O O . TYR A 1 89 ? -1.023 0.953 -15.181 1.00 95.56 89 TYR A O 1
ATOM 725 N N . ASN A 1 90 ? -2.768 -0.213 -14.420 1.00 96.88 90 ASN A N 1
ATOM 726 C CA . ASN A 1 90 ? -3.456 0.960 -13.877 1.00 96.88 90 ASN A CA 1
ATOM 727 C C . ASN A 1 90 ? -2.853 1.357 -12.521 1.00 96.88 90 ASN A C 1
ATOM 729 O O . ASN A 1 90 ? -3.209 0.798 -11.479 1.00 96.88 90 ASN A O 1
ATOM 733 N N . VAL A 1 91 ? -1.960 2.348 -12.516 1.00 97.50 91 VAL A N 1
ATOM 734 C CA . VAL A 1 91 ? -1.240 2.762 -11.306 1.00 97.50 91 VAL A CA 1
ATOM 735 C C . VAL A 1 91 ? -1.809 4.057 -10.724 1.00 97.50 91 VAL A C 1
ATOM 737 O O . VAL A 1 91 ? -1.840 5.108 -11.355 1.00 97.50 91 VAL A O 1
ATOM 740 N N . PHE A 1 92 ? -2.204 4.001 -9.455 1.00 98.06 92 PHE A N 1
ATOM 741 C CA . PHE A 1 92 ? -2.627 5.165 -8.672 1.00 98.06 92 PHE A CA 1
ATOM 742 C C . PHE A 1 92 ? -1.701 5.371 -7.482 1.00 98.06 92 PHE A C 1
ATOM 744 O O . PHE A 1 92 ? -1.202 4.394 -6.919 1.00 98.06 92 PHE A O 1
ATOM 751 N N . SER A 1 93 ? -1.535 6.625 -7.079 1.00 98.19 93 SER A N 1
ATOM 752 C CA . SER A 1 93 ? -0.829 7.042 -5.870 1.00 98.19 93 SER A CA 1
ATOM 753 C C . SER A 1 93 ? -1.830 7.666 -4.903 1.00 98.19 93 SER A C 1
ATOM 755 O O . SER A 1 93 ? -2.664 8.473 -5.308 1.00 98.19 93 SER A O 1
ATOM 757 N N . VAL A 1 94 ? -1.764 7.284 -3.629 1.00 98.31 94 VAL A N 1
ATOM 758 C CA . VAL A 1 94 ? -2.523 7.911 -2.544 1.00 98.31 94 VAL A CA 1
ATOM 759 C C . VAL A 1 94 ? -1.533 8.463 -1.534 1.00 98.31 94 VAL A C 1
ATOM 761 O O . VAL A 1 94 ? -0.895 7.705 -0.801 1.00 98.31 94 VAL A O 1
ATOM 764 N N . THR A 1 95 ? -1.419 9.785 -1.488 1.00 98.06 95 THR A N 1
ATOM 765 C CA . THR A 1 95 ? -0.557 10.493 -0.543 1.00 98.06 95 THR A CA 1
ATOM 766 C C . THR A 1 95 ? -1.344 10.832 0.717 1.00 98.06 95 THR A C 1
ATOM 768 O O . THR A 1 95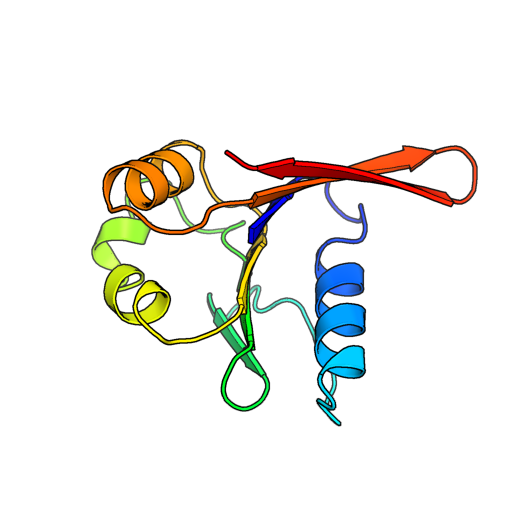 ? -2.383 11.488 0.658 1.00 98.06 95 THR A O 1
ATOM 771 N N . ILE A 1 96 ? -0.847 10.371 1.867 1.00 97.75 96 ILE A N 1
ATOM 772 C CA . ILE A 1 96 ? -1.464 10.524 3.185 1.00 97.75 96 ILE A CA 1
ATOM 773 C C . ILE A 1 96 ? -0.625 11.488 4.021 1.00 97.75 96 ILE A C 1
ATOM 775 O O . ILE A 1 96 ? 0.498 11.168 4.425 1.00 97.75 96 ILE A O 1
ATOM 779 N N . THR A 1 97 ? -1.186 12.656 4.330 1.00 97.19 97 THR A N 1
ATOM 780 C CA . THR A 1 97 ? -0.519 13.691 5.133 1.00 97.19 97 THR A CA 1
ATOM 781 C C . THR A 1 97 ? -1.318 14.047 6.391 1.00 97.19 97 THR A C 1
ATOM 783 O O . THR A 1 97 ? -2.550 13.943 6.404 1.00 97.19 97 THR A O 1
ATOM 786 N N . PRO A 1 98 ? -0.649 14.437 7.494 1.00 95.12 98 PR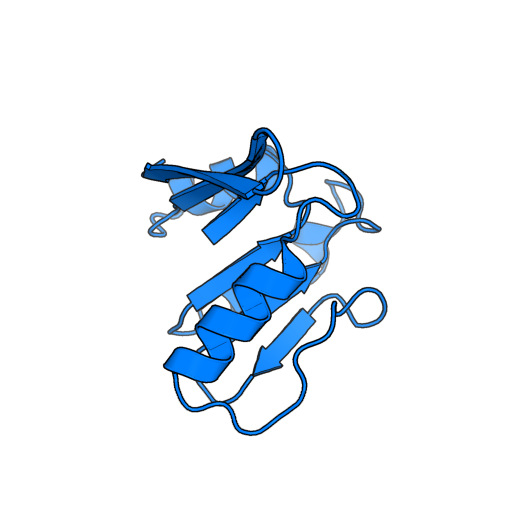O A N 1
ATOM 787 C CA . PRO A 1 98 ? -1.330 14.998 8.656 1.00 95.12 98 PRO A CA 1
ATOM 788 C C . PRO A 1 98 ? -2.085 16.276 8.279 1.00 95.12 98 PRO A C 1
ATOM 790 O O . PRO A 1 98 ? -1.542 17.132 7.583 1.00 95.12 98 PRO A O 1
ATOM 793 N N . PHE A 1 99 ? -3.315 16.420 8.770 1.00 95.12 99 PHE A N 1
ATOM 794 C CA . PHE A 1 99 ? -4.099 17.641 8.607 1.00 95.12 99 PHE A CA 1
ATOM 795 C C . PHE A 1 99 ? -4.905 17.888 9.879 1.00 95.12 99 PHE A C 1
ATOM 797 O O . PHE A 1 99 ? -5.917 17.229 10.106 1.00 95.12 99 PHE A O 1
ATOM 804 N N . GLU A 1 100 ? -4.412 18.783 10.737 1.00 93.81 100 GLU A N 1
ATOM 805 C CA . GLU A 1 100 ? -4.972 19.033 12.073 1.00 93.81 100 GLU A CA 1
ATOM 806 C C . GLU A 1 100 ? -5.168 17.720 12.867 1.00 93.81 100 GLU A C 1
ATOM 808 O O . GLU A 1 100 ? -4.221 16.954 13.045 1.00 93.81 100 GLU A O 1
ATOM 813 N N . ASN A 1 101 ? -6.399 17.429 13.303 1.00 93.06 101 ASN A N 1
ATOM 814 C CA . ASN A 1 101 ? -6.784 16.193 13.996 1.00 93.06 101 ASN A CA 1
ATOM 815 C C . ASN A 1 101 ? -7.228 15.069 13.037 1.00 93.06 101 ASN A C 1
ATOM 817 O O . ASN A 1 101 ? -7.881 14.112 13.452 1.00 93.06 101 ASN A O 1
ATOM 821 N N . GLN A 1 102 ? -6.917 15.188 11.747 1.00 94.50 102 GLN A N 1
ATOM 822 C CA . GLN A 1 102 ? -7.345 14.282 10.684 1.00 94.50 102 GLN A CA 1
ATOM 823 C C . GLN A 1 102 ? -6.160 13.856 9.795 1.00 94.50 102 GLN A C 1
ATOM 825 O O . GLN A 1 102 ? -4.976 14.053 10.106 1.00 94.50 102 GLN A O 1
ATOM 830 N N . ARG A 1 103 ? -6.488 13.193 8.686 1.00 95.19 103 ARG A N 1
ATOM 831 C CA . ARG A 1 103 ? -5.574 12.879 7.589 1.00 95.19 103 ARG A CA 1
ATOM 832 C C . ARG A 1 103 ? -6.157 13.437 6.302 1.00 95.19 103 ARG A C 1
ATOM 834 O O . ARG A 1 103 ? -7.352 13.286 6.059 1.00 95.19 103 ARG A O 1
ATOM 841 N N . LYS A 1 104 ? -5.305 14.044 5.483 1.00 97.00 104 LYS A N 1
ATOM 842 C CA . LYS A 1 104 ? -5.629 14.403 4.106 1.00 97.00 104 LYS A CA 1
ATOM 843 C C . LYS A 1 104 ? -5.154 13.275 3.195 1.00 97.00 104 LYS A C 1
ATOM 845 O O . LYS A 1 104 ? -4.032 12.797 3.350 1.00 97.00 104 LYS A O 1
ATOM 850 N N . TYR A 1 105 ? -6.018 12.873 2.269 1.00 97.62 105 TYR A N 1
ATOM 851 C CA . TYR A 1 105 ? -5.727 11.876 1.244 1.00 97.62 105 TYR A CA 1
ATOM 852 C C . TYR A 1 105 ? -5.774 12.562 -0.117 1.00 97.62 105 TYR A C 1
ATOM 854 O O . TYR A 1 105 ? -6.800 13.132 -0.486 1.00 97.62 105 TYR A O 1
ATOM 862 N N . GLU A 1 106 ? -4.671 12.520 -0.849 1.00 98.19 106 GLU A N 1
ATOM 863 C CA . GLU A 1 106 ? -4.571 13.049 -2.210 1.00 98.19 106 GLU A CA 1
ATOM 864 C C . GLU A 1 106 ? -4.378 11.878 -3.165 1.00 98.19 106 GLU A C 1
ATOM 866 O O . GLU A 1 106 ? -3.470 11.073 -2.974 1.00 98.19 106 GLU A O 1
ATOM 871 N N . ILE A 1 107 ? -5.268 11.756 -4.151 1.00 98.06 107 ILE A N 1
ATOM 872 C CA . ILE A 1 107 ? -5.281 10.640 -5.097 1.00 98.06 107 ILE A CA 1
ATOM 873 C C . ILE A 1 107 ? -4.830 11.156 -6.456 1.00 98.06 107 ILE A C 1
ATOM 875 O O . ILE A 1 107 ? -5.414 12.098 -6.992 1.00 98.06 107 ILE A O 1
ATOM 879 N N . GLU A 1 108 ? -3.834 10.495 -7.024 1.00 97.56 108 GLU A N 1
ATOM 880 C CA . GLU A 1 108 ? -3.298 10.777 -8.348 1.00 97.56 108 GLU A CA 1
ATOM 881 C C . GLU A 1 108 ? -3.350 9.509 -9.198 1.00 97.56 108 GLU A C 1
ATOM 883 O O . GLU A 1 108 ? -2.991 8.418 -8.743 1.00 97.56 108 GLU A O 1
ATOM 888 N N . LYS A 1 109 ? -3.821 9.648 -10.439 1.00 95.06 109 LYS A N 1
ATOM 889 C CA . LYS A 1 109 ? -3.642 8.623 -11.466 1.00 95.06 109 LYS A CA 1
ATOM 890 C C . LYS A 1 109 ? -2.302 8.904 -12.142 1.00 95.06 109 LYS A C 1
ATOM 892 O O . LYS A 1 109 ? -2.145 9.999 -12.675 1.00 95.06 109 LYS A O 1
ATOM 897 N N . ASN A 1 110 ? -1.380 7.946 -12.074 1.00 90.88 110 ASN A N 1
ATOM 898 C CA . ASN A 1 110 ? -0.045 8.076 -12.663 1.00 90.88 110 ASN A CA 1
ATOM 899 C C . ASN A 1 110 ? -0.049 7.622 -14.125 1.00 90.88 110 ASN A C 1
ATOM 901 O O . ASN A 1 110 ? -0.957 6.835 -14.493 1.00 90.88 110 ASN A O 1
#